Protein AF-A0AAD4BKH5-F1 (afdb_monomer)

Foldseek 3Di:
DLLLLLLQLVVVVQACLDPPPPVPDDDDDPDPPDPCQSVVLNVQQVVQVVPPDPDRSSNQLLVLQCVQDVVLVVLVVVLVVDPDRHSVVSNCSSQPVHRNHPTRNVSNRVVSVVVVVVVVVVVCVVCVVVVVVVVVPPPDPDDD

Radius of gyration: 20.45 Å; Cα contacts (8 Å, |Δi|>4): 102; chains: 1; bounding box: 54×25×69 Å

Organism: NCBI:txid1328754

Structure (mmCIF, N/CA/C/O backbone):
data_AF-A0AAD4BKH5-F1
#
_entry.id   AF-A0AAD4BKH5-F1
#
loop_
_atom_site.group_PDB
_atom_site.id
_atom_site.type_symbol
_atom_site.label_atom_id
_atom_site.label_alt_id
_atom_site.label_comp_id
_atom_site.label_asym_id
_atom_site.label_entity_id
_atom_site.label_seq_id
_atom_site.pdbx_PDB_ins_code
_atom_site.Cartn_x
_atom_site.Cartn_y
_atom_site.Cartn_z
_atom_site.occupancy
_atom_site.B_iso_or_equiv
_atom_site.auth_seq_id
_atom_site.auth_comp_id
_atom_site.auth_asym_id
_atom_site.auth_atom_id
_atom_site.pdbx_PDB_model_num
ATOM 1 N N . MET A 1 1 ? 6.371 0.838 11.587 1.00 84.50 1 MET A N 1
ATOM 2 C CA . MET A 1 1 ? 5.551 1.136 10.389 1.00 84.50 1 MET A CA 1
ATOM 3 C C . MET A 1 1 ? 5.791 0.179 9.238 1.00 84.50 1 MET A C 1
ATOM 5 O O . MET A 1 1 ? 4.824 -0.316 8.684 1.00 84.50 1 MET A O 1
ATOM 9 N N . GLU A 1 2 ? 7.033 -0.153 8.904 1.00 87.12 2 GLU A N 1
ATOM 10 C CA . GLU A 1 2 ? 7.335 -1.133 7.851 1.00 87.12 2 GLU A CA 1
ATOM 11 C C . GLU A 1 2 ? 6.661 -2.500 8.052 1.00 87.12 2 GLU A C 1
ATOM 13 O O . GLU A 1 2 ? 5.934 -2.963 7.180 1.00 87.12 2 GLU A O 1
ATOM 18 N N . ARG A 1 3 ? 6.822 -3.116 9.232 1.00 88.00 3 ARG A N 1
ATOM 19 C CA . ARG A 1 3 ? 6.194 -4.413 9.536 1.00 88.00 3 ARG A CA 1
ATOM 20 C C . ARG A 1 3 ? 4.674 -4.388 9.355 1.00 88.00 3 ARG A C 1
ATOM 22 O O . ARG A 1 3 ? 4.106 -5.358 8.876 1.00 88.00 3 ARG A O 1
ATOM 29 N N . HIS A 1 4 ? 4.026 -3.271 9.691 1.00 87.25 4 HIS A N 1
ATOM 30 C CA . HIS A 1 4 ? 2.595 -3.096 9.450 1.00 87.25 4 HIS A CA 1
ATOM 31 C C . HIS A 1 4 ? 2.275 -2.999 7.953 1.00 87.25 4 HIS A C 1
ATOM 33 O O . HIS A 1 4 ? 1.286 -3.579 7.525 1.00 87.25 4 HIS A O 1
ATOM 39 N N . ALA A 1 5 ? 3.113 -2.331 7.149 1.00 87.38 5 ALA A N 1
ATOM 40 C CA . ALA A 1 5 ? 2.912 -2.235 5.701 1.00 87.38 5 ALA A CA 1
ATOM 41 C C . ALA A 1 5 ? 2.967 -3.620 5.055 1.00 87.38 5 ALA A C 1
ATOM 43 O O . ALA A 1 5 ? 2.063 -3.984 4.310 1.00 87.38 5 ALA A O 1
ATOM 44 N N . LEU A 1 6 ? 3.975 -4.419 5.416 1.00 88.94 6 LEU A N 1
ATOM 45 C CA . LEU A 1 6 ? 4.089 -5.806 4.967 1.00 88.94 6 LEU A CA 1
ATOM 46 C C . LEU A 1 6 ? 2.862 -6.627 5.371 1.00 88.94 6 LEU A C 1
ATOM 48 O O . LEU A 1 6 ? 2.281 -7.304 4.531 1.00 88.94 6 LEU A O 1
ATOM 52 N N . ALA A 1 7 ? 2.427 -6.510 6.626 1.00 87.06 7 ALA A N 1
ATOM 53 C CA . ALA A 1 7 ? 1.299 -7.277 7.140 1.00 87.06 7 ALA A CA 1
ATOM 54 C C . ALA A 1 7 ? -0.043 -6.889 6.479 1.00 87.06 7 ALA A C 1
ATOM 56 O O . ALA A 1 7 ? -0.905 -7.738 6.283 1.00 87.06 7 ALA A O 1
ATOM 57 N N . ILE A 1 8 ? -0.216 -5.623 6.087 1.00 86.62 8 ILE A N 1
ATOM 58 C CA . ILE A 1 8 ? -1.396 -5.149 5.342 1.00 86.62 8 ILE A CA 1
ATOM 59 C C . ILE A 1 8 ? -1.359 -5.605 3.879 1.00 86.62 8 ILE A C 1
ATOM 61 O O . ILE A 1 8 ? -2.385 -6.010 3.340 1.00 86.62 8 ILE A O 1
ATOM 65 N N . LEU A 1 9 ? -0.188 -5.572 3.237 1.00 86.38 9 LEU A N 1
ATOM 66 C CA . LEU A 1 9 ? -0.011 -6.059 1.864 1.00 86.38 9 LEU A CA 1
ATOM 67 C C . LEU A 1 9 ? -0.130 -7.590 1.766 1.00 86.38 9 LEU A C 1
ATOM 69 O O . LEU A 1 9 ? -0.502 -8.117 0.718 1.00 86.38 9 LEU A O 1
ATOM 73 N N . GLU A 1 10 ? 0.151 -8.306 2.855 1.00 83.75 10 GLU A N 1
ATOM 74 C CA . GLU A 1 10 ? -0.080 -9.748 2.978 1.00 83.75 10 GLU A CA 1
ATOM 75 C C . GLU A 1 10 ? -1.580 -10.083 3.015 1.00 83.75 10 GLU A C 1
ATOM 77 O O . GLU A 1 10 ? -2.004 -11.053 2.393 1.00 83.75 10 GLU A O 1
ATOM 82 N N . GLN A 1 11 ? -2.406 -9.225 3.628 1.00 80.25 11 GLN A N 1
ATOM 83 C CA . GLN A 1 11 ? -3.877 -9.321 3.636 1.00 80.25 11 GLN A CA 1
ATOM 84 C C . GLN A 1 11 ? -4.507 -8.812 2.325 1.00 80.25 11 GLN A C 1
ATOM 86 O O . GLN A 1 11 ? -5.522 -8.111 2.326 1.00 80.25 11 GLN A O 1
ATOM 91 N N . ASN A 1 12 ? -3.890 -9.119 1.181 1.00 72.81 12 ASN A N 1
ATOM 92 C CA . ASN A 1 12 ? -4.305 -8.554 -0.102 1.00 72.81 12 ASN A CA 1
ATOM 93 C C . ASN A 1 12 ? -5.706 -8.991 -0.548 1.00 72.81 12 ASN A C 1
ATOM 95 O O . ASN A 1 12 ? -6.405 -8.180 -1.147 1.00 72.81 12 ASN A O 1
ATOM 99 N N . ASP A 1 13 ? -6.141 -10.199 -0.192 1.00 69.69 13 ASP A N 1
ATOM 100 C CA . ASP A 1 13 ? -7.452 -10.737 -0.571 1.00 69.69 13 ASP A CA 1
ATOM 101 C C . ASP A 1 13 ? -8.632 -9.987 0.082 1.00 69.69 13 ASP A C 1
ATOM 103 O O . ASP A 1 13 ? -9.758 -10.052 -0.409 1.00 69.69 13 ASP A O 1
ATOM 107 N N . LEU A 1 14 ? -8.392 -9.257 1.180 1.00 66.56 14 LEU A N 1
ATOM 108 C CA . LEU A 1 14 ? -9.428 -8.525 1.926 1.00 66.56 14 LEU A CA 1
ATOM 109 C C . LEU A 1 14 ? -9.674 -7.106 1.402 1.00 66.56 14 LEU A C 1
ATOM 111 O O . LEU A 1 14 ? -10.693 -6.483 1.713 1.00 66.56 14 LEU A O 1
ATOM 115 N N . CYS A 1 15 ? -8.744 -6.583 0.614 1.00 64.12 15 CYS A N 1
ATOM 116 C CA . CYS A 1 15 ? -8.856 -5.276 -0.005 1.00 64.12 15 CYS A CA 1
ATOM 117 C C . CYS A 1 15 ? -9.211 -5.463 -1.475 1.00 64.12 15 CYS A C 1
ATOM 119 O O . CYS A 1 15 ? -8.521 -6.169 -2.209 1.00 64.12 15 CYS A O 1
ATOM 121 N N . ASN A 1 16 ? -10.226 -4.741 -1.948 1.00 65.88 16 ASN A N 1
ATOM 122 C CA . ASN A 1 16 ? -10.442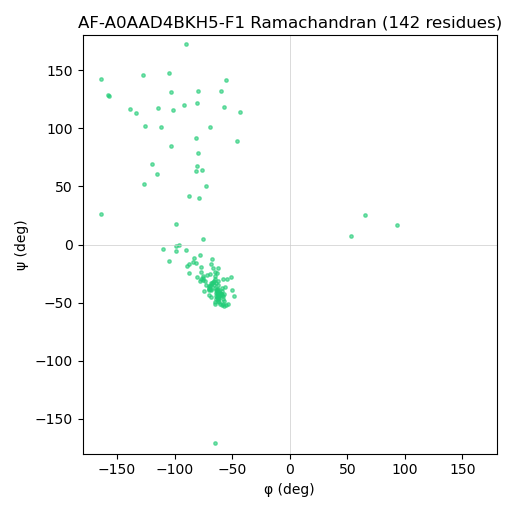 -4.594 -3.382 1.00 65.88 16 ASN A CA 1
ATOM 123 C C . ASN A 1 16 ? -9.424 -3.587 -3.932 1.00 65.88 16 ASN A C 1
ATOM 125 O O . ASN A 1 16 ? -9.787 -2.489 -4.348 1.00 65.88 16 ASN A O 1
ATOM 129 N N . TRP A 1 17 ? -8.135 -3.944 -3.860 1.00 65.88 17 TRP A N 1
ATOM 130 C CA . TRP A 1 17 ? -7.014 -3.096 -4.262 1.00 65.88 17 TRP A CA 1
ATOM 131 C C . TRP A 1 17 ? -7.217 -2.535 -5.661 1.00 65.88 17 TRP A C 1
ATOM 133 O O . TRP A 1 17 ? -6.728 -1.446 -5.935 1.00 65.88 17 TRP A O 1
ATOM 143 N N . LEU A 1 18 ? -7.958 -3.250 -6.513 1.00 55.53 18 LEU A N 1
ATOM 144 C CA . LEU A 1 18 ? -8.289 -2.831 -7.855 1.00 55.53 18 LEU A CA 1
ATOM 145 C C . LEU A 1 18 ? -9.563 -3.503 -8.407 1.00 55.53 18 LEU A C 1
ATOM 147 O O . LEU A 1 18 ? -9.598 -4.717 -8.593 1.00 55.53 18 LEU A O 1
ATOM 151 N N . ASP A 1 19 ? -10.500 -2.685 -8.895 1.00 48.62 19 ASP A N 1
ATOM 152 C CA . ASP A 1 19 ? -11.172 -2.965 -10.173 1.00 48.62 19 ASP A CA 1
ATOM 153 C C . ASP A 1 19 ? -10.203 -2.503 -11.292 1.00 48.62 19 ASP A C 1
ATOM 155 O O . ASP A 1 19 ? -10.294 -1.389 -11.810 1.00 48.62 19 ASP A O 1
ATOM 159 N N . THR A 1 20 ? -9.176 -3.314 -11.605 1.00 47.66 20 THR A N 1
ATOM 160 C CA . THR A 1 20 ? -8.099 -3.009 -12.584 1.00 47.66 20 THR A CA 1
ATOM 161 C C . THR A 1 20 ? -8.574 -3.069 -14.028 1.00 47.66 20 THR A C 1
ATOM 163 O O . THR A 1 20 ? -7.950 -3.686 -14.885 1.00 47.66 20 THR A O 1
ATOM 166 N N . LYS A 1 21 ? -9.670 -2.407 -14.374 1.00 45.28 21 LYS A N 1
ATOM 167 C CA . LYS A 1 21 ? -10.076 -2.351 -15.785 1.00 45.28 21 LYS A CA 1
ATOM 168 C C . LYS A 1 21 ? -9.104 -1.538 -16.653 1.00 45.28 21 LYS A C 1
ATOM 170 O O . LYS A 1 21 ? -9.175 -1.631 -17.870 1.00 45.28 21 LYS A O 1
ATOM 175 N N . GLN A 1 22 ? -8.181 -0.770 -16.056 1.00 43.91 22 GLN A N 1
ATOM 176 C CA . GLN A 1 22 ? -7.327 0.180 -16.784 1.00 43.91 22 GLN A CA 1
ATOM 177 C C . GLN A 1 22 ? -5.862 -0.234 -17.003 1.00 43.91 22 GLN A C 1
ATOM 179 O O . GLN A 1 22 ? -5.233 0.333 -17.890 1.00 43.91 22 GLN A O 1
ATOM 184 N N . ILE A 1 23 ? -5.322 -1.260 -16.328 1.00 47.78 23 ILE A N 1
ATOM 185 C CA . ILE A 1 23 ? -4.007 -1.842 -16.703 1.00 47.78 23 ILE A CA 1
ATOM 186 C C . ILE A 1 23 ? -4.218 -2.932 -17.778 1.00 47.78 23 ILE A C 1
ATOM 188 O O . ILE A 1 23 ? -3.649 -4.017 -17.745 1.00 47.78 23 ILE A O 1
ATOM 192 N N . GLN A 1 24 ? -5.103 -2.657 -18.737 1.00 45.44 24 GLN A N 1
ATOM 193 C CA . GLN A 1 24 ? -5.329 -3.465 -19.934 1.00 45.44 24 GLN A CA 1
ATOM 194 C C . GLN A 1 24 ? -5.031 -2.612 -21.1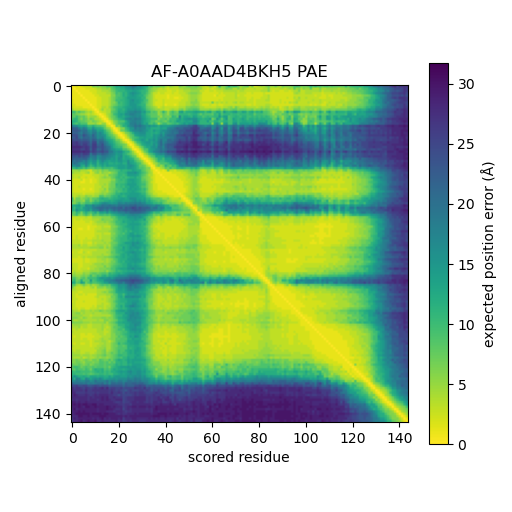65 1.00 45.44 24 GLN A C 1
ATOM 196 O O . GLN A 1 24 ? -5.912 -2.250 -21.938 1.00 45.44 24 GLN A O 1
ATOM 201 N N . ALA A 1 25 ? -3.757 -2.295 -21.366 1.00 41.47 25 ALA A N 1
ATOM 202 C CA . ALA A 1 25 ? -3.268 -1.867 -22.665 1.00 41.47 25 ALA A CA 1
ATOM 203 C C . ALA A 1 25 ? -2.348 -2.973 -23.198 1.00 41.47 25 ALA A C 1
ATOM 205 O O . ALA A 1 25 ? -1.201 -3.083 -22.784 1.00 41.47 25 ALA A O 1
ATOM 206 N N . SER A 1 26 ? -2.877 -3.788 -24.120 1.00 48.41 26 SER A N 1
ATOM 207 C CA . SER A 1 26 ? -2.153 -4.689 -25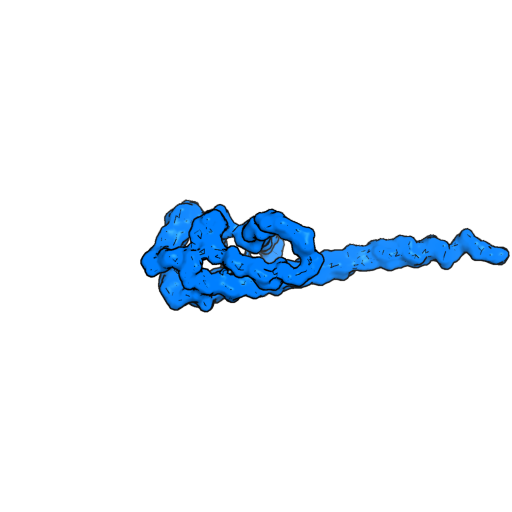.047 1.00 48.41 26 SER A CA 1
ATOM 208 C C . SER A 1 26 ? -1.889 -6.170 -24.701 1.00 48.41 26 S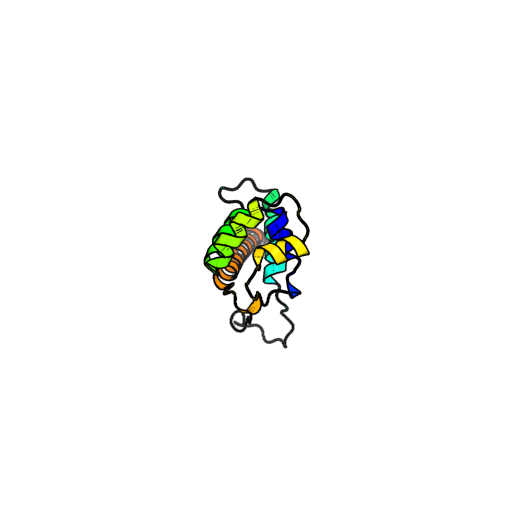ER A C 1
ATOM 210 O O . SER A 1 26 ? -1.140 -6.821 -25.423 1.00 48.41 26 SER A O 1
ATOM 212 N N . GLY A 1 27 ? -2.574 -6.778 -23.728 1.00 41.62 27 GLY A N 1
ATOM 213 C CA . GLY A 1 27 ? -2.501 -8.233 -23.505 1.00 41.62 27 GLY A CA 1
ATOM 214 C C . GLY A 1 27 ? -3.873 -8.896 -23.493 1.00 41.62 27 GLY A C 1
ATOM 215 O O . GLY A 1 27 ? -4.588 -8.817 -22.500 1.00 41.62 27 GLY A O 1
ATOM 216 N N . LYS A 1 28 ? -4.262 -9.560 -24.583 1.00 44.66 28 LYS A N 1
ATOM 217 C CA . LYS A 1 28 ? -5.483 -10.372 -24.634 1.00 44.66 28 LYS A CA 1
ATOM 218 C C . LYS A 1 28 ? -5.278 -11.609 -23.749 1.00 44.66 28 LYS A C 1
ATOM 220 O O . LYS A 1 28 ? -4.617 -12.542 -24.190 1.00 44.66 28 LYS A O 1
ATOM 225 N N . GLN A 1 29 ? -5.818 -11.634 -22.530 1.00 42.41 29 GLN A N 1
ATOM 226 C CA . GLN A 1 29 ? -5.999 -12.887 -21.792 1.00 42.41 29 GLN A CA 1
ATOM 227 C C . GLN A 1 29 ? -7.076 -12.789 -20.705 1.00 42.41 29 GLN A C 1
ATOM 229 O O . GLN A 1 29 ? -7.068 -11.895 -19.861 1.00 42.41 29 GLN A O 1
ATOM 234 N N . ASP A 1 30 ? -7.991 -13.753 -20.764 1.00 41.38 30 ASP A N 1
ATOM 235 C CA . ASP A 1 30 ? -9.071 -14.039 -19.826 1.00 41.38 30 ASP A CA 1
ATOM 236 C C . ASP A 1 30 ? -8.635 -13.944 -18.359 1.00 41.38 30 ASP A C 1
ATOM 238 O O . ASP A 1 30 ? -7.850 -14.770 -17.898 1.00 41.38 30 ASP A O 1
ATOM 242 N N . GLY A 1 31 ? -9.177 -12.971 -17.619 1.00 45.34 31 GLY A N 1
ATOM 243 C CA . GLY A 1 31 ? -9.454 -13.045 -16.174 1.00 45.34 31 GLY A CA 1
ATOM 244 C C . GLY A 1 31 ? -8.336 -13.437 -15.190 1.00 45.34 31 GLY A C 1
ATOM 245 O O . GLY A 1 31 ? -8.643 -13.642 -14.021 1.00 45.34 31 GLY A O 1
ATOM 246 N N . LYS A 1 32 ? -7.071 -13.571 -15.611 1.00 42.72 32 LYS A N 1
ATOM 247 C CA . LYS A 1 32 ? -6.007 -14.230 -14.824 1.00 42.72 32 LYS A CA 1
ATOM 248 C C . LYS A 1 32 ? -4.919 -13.319 -14.271 1.00 42.72 32 LYS A C 1
ATOM 250 O O . LYS A 1 32 ? -4.080 -13.794 -13.510 1.00 42.72 32 LYS A O 1
ATOM 255 N N . PHE A 1 33 ? -4.932 -12.026 -14.583 1.00 48.31 33 PHE A N 1
ATOM 256 C CA . PHE A 1 33 ? -4.049 -11.067 -13.916 1.00 48.31 33 PHE A CA 1
ATOM 257 C C . PHE A 1 33 ? -4.663 -10.680 -12.566 1.00 48.31 33 PHE A C 1
ATOM 259 O O . PHE A 1 33 ? -5.155 -9.573 -12.365 1.00 48.31 33 PHE A O 1
ATOM 266 N N . GLN A 1 34 ? -4.699 -11.666 -11.666 1.00 49.88 34 GLN A N 1
ATOM 267 C CA . GLN A 1 34 ? -5.033 -11.503 -10.257 1.00 49.88 34 GLN A CA 1
ATOM 268 C C . GLN A 1 34 ? -4.095 -10.450 -9.664 1.00 49.88 34 GLN A C 1
ATOM 270 O O . GLN A 1 34 ? -2.934 -10.395 -10.058 1.00 49.88 34 GLN A O 1
ATOM 275 N N . VAL A 1 35 ? -4.612 -9.596 -8.782 1.00 57.19 35 VAL A N 1
ATOM 276 C CA . VAL A 1 35 ? -3.991 -8.363 -8.278 1.00 57.19 35 VAL A CA 1
ATOM 277 C C . VAL A 1 35 ? -2.516 -8.565 -7.876 1.00 57.19 35 VAL A C 1
ATOM 279 O O . VAL A 1 35 ? -2.194 -8.878 -6.734 1.00 57.19 35 VAL A O 1
ATOM 282 N N . VAL A 1 36 ? -1.590 -8.381 -8.824 1.00 67.12 36 VAL A N 1
ATOM 283 C CA . VAL A 1 36 ? -0.149 -8.594 -8.594 1.00 67.12 36 VAL A CA 1
ATOM 284 C C . VAL A 1 36 ? 0.445 -7.415 -7.812 1.00 67.12 36 VAL A C 1
ATOM 286 O O . VAL A 1 36 ? 1.485 -7.545 -7.174 1.00 67.12 36 VAL A O 1
ATOM 289 N N . THR A 1 37 ? -0.233 -6.263 -7.815 1.00 74.50 37 THR A N 1
ATOM 290 C CA . THR A 1 37 ? 0.286 -4.995 -7.292 1.00 74.50 37 THR A CA 1
ATOM 291 C C . THR A 1 37 ? 0.626 -5.026 -5.794 1.00 74.50 37 THR A C 1
ATOM 293 O O . THR A 1 37 ? 1.758 -4.674 -5.470 1.00 74.50 37 THR A O 1
ATOM 296 N N . PRO A 1 38 ? -0.243 -5.494 -4.870 1.00 80.12 38 PRO A N 1
ATOM 297 C CA . PRO A 1 38 ? 0.100 -5.582 -3.448 1.00 80.12 38 PRO A CA 1
ATOM 298 C C . PRO A 1 38 ? 1.279 -6.517 -3.189 1.00 80.12 38 PRO A C 1
ATOM 300 O O . PRO A 1 38 ? 2.165 -6.201 -2.400 1.00 80.12 38 PRO A O 1
ATOM 303 N N . LYS A 1 39 ? 1.330 -7.646 -3.904 1.00 82.00 39 LYS A N 1
ATOM 304 C CA . LYS A 1 39 ? 2.409 -8.627 -3.780 1.00 82.00 39 LYS A CA 1
ATOM 305 C C . LYS A 1 39 ? 3.739 -8.088 -4.306 1.00 82.00 39 LYS A C 1
ATOM 307 O O . LYS A 1 39 ? 4.781 -8.322 -3.705 1.00 82.00 39 LYS A O 1
ATOM 312 N N . LEU A 1 40 ? 3.721 -7.340 -5.404 1.00 80.56 40 LEU A N 1
ATOM 313 C CA . LEU A 1 40 ? 4.924 -6.693 -5.918 1.00 80.56 40 LEU A CA 1
ATOM 314 C C . LEU A 1 40 ? 5.387 -5.548 -5.010 1.00 80.56 40 LEU A C 1
ATOM 316 O O . LEU A 1 40 ? 6.584 -5.420 -4.783 1.00 80.56 40 LEU A O 1
ATOM 320 N N . LEU A 1 41 ? 4.467 -4.754 -4.452 1.00 85.44 41 LEU A N 1
ATOM 321 C CA . LEU A 1 41 ? 4.797 -3.738 -3.446 1.00 85.44 41 LEU A CA 1
ATOM 322 C C . LEU A 1 41 ? 5.391 -4.362 -2.180 1.00 85.44 41 LEU A C 1
ATOM 324 O O . LEU A 1 41 ? 6.332 -3.808 -1.619 1.00 85.44 41 LEU A O 1
ATOM 328 N N . TYR A 1 42 ? 4.885 -5.524 -1.760 1.00 88.12 42 TYR A N 1
ATOM 329 C CA . TYR A 1 42 ? 5.461 -6.292 -0.658 1.00 88.12 42 TYR A CA 1
ATOM 330 C C . TYR A 1 42 ? 6.931 -6.614 -0.945 1.00 88.12 42 TYR A C 1
ATOM 332 O O . TYR A 1 42 ? 7.799 -6.271 -0.145 1.00 88.12 42 TYR A O 1
ATOM 340 N N . PHE A 1 43 ? 7.227 -7.206 -2.108 1.00 84.81 43 PHE A N 1
ATOM 341 C CA . PHE A 1 43 ? 8.606 -7.526 -2.481 1.00 84.81 43 PHE A CA 1
ATOM 342 C C . PHE A 1 43 ? 9.472 -6.279 -2.622 1.00 84.81 43 PHE A C 1
ATOM 344 O O . PHE A 1 43 ? 10.604 -6.278 -2.160 1.00 84.81 43 PHE A O 1
ATOM 351 N N . LEU A 1 44 ? 8.937 -5.199 -3.192 1.00 85.81 44 LEU A N 1
ATOM 352 C CA . LEU A 1 44 ? 9.658 -3.938 -3.310 1.00 85.81 44 LEU A CA 1
ATOM 353 C C . LEU A 1 44 ? 10.059 -3.387 -1.937 1.00 85.81 44 LEU A C 1
ATOM 355 O O . LEU A 1 44 ? 11.189 -2.943 -1.771 1.00 85.81 44 LEU A O 1
ATOM 359 N N . ILE A 1 45 ? 9.159 -3.439 -0.949 1.00 87.31 45 ILE A N 1
ATOM 360 C CA . ILE A 1 45 ? 9.470 -3.034 0.424 1.00 87.31 45 ILE A CA 1
ATOM 361 C C . ILE A 1 45 ? 10.566 -3.926 1.011 1.00 87.31 45 ILE A C 1
ATOM 363 O O . ILE A 1 45 ? 11.539 -3.389 1.537 1.00 87.31 45 ILE A O 1
ATOM 367 N N . VAL A 1 46 ? 10.438 -5.252 0.893 1.00 86.50 46 VAL A N 1
ATOM 368 C CA . VAL A 1 46 ? 11.436 -6.204 1.409 1.00 86.50 46 VAL A CA 1
ATOM 369 C C . VAL A 1 46 ? 12.811 -5.950 0.791 1.00 86.50 46 VAL A C 1
ATOM 371 O O . VAL A 1 46 ? 13.781 -5.771 1.518 1.00 86.50 46 VAL A O 1
ATOM 374 N N . GLU A 1 47 ? 12.900 -5.858 -0.534 1.00 83.75 47 GLU A N 1
ATOM 375 C CA . GLU A 1 47 ? 14.171 -5.637 -1.235 1.00 83.75 47 GLU A CA 1
ATOM 376 C C . GLU A 1 47 ? 14.746 -4.243 -0.951 1.00 83.75 47 GLU A C 1
ATOM 378 O O . GLU A 1 47 ? 15.960 -4.082 -0.832 1.00 83.75 47 GLU A O 1
ATOM 383 N N . SER A 1 48 ? 13.892 -3.229 -0.761 1.00 82.69 48 SER A N 1
ATOM 384 C CA . SER A 1 48 ? 14.341 -1.869 -0.436 1.00 82.69 48 SER A CA 1
ATOM 385 C C . SER A 1 48 ? 15.104 -1.770 0.889 1.00 82.69 48 SER A C 1
ATOM 387 O O . SER A 1 48 ? 15.879 -0.833 1.060 1.00 82.69 48 SER A O 1
ATOM 389 N N . GLN A 1 49 ? 14.956 -2.747 1.796 1.00 77.62 49 GLN A N 1
ATOM 390 C CA . GLN A 1 49 ? 15.691 -2.803 3.067 1.00 77.62 49 GLN A CA 1
ATOM 391 C C . GLN A 1 49 ? 17.213 -2.824 2.870 1.00 77.62 49 GLN A C 1
ATOM 393 O O . GLN A 1 49 ? 17.953 -2.331 3.720 1.00 77.62 49 GLN A O 1
ATOM 398 N N . GLY A 1 50 ? 17.687 -3.384 1.752 1.00 70.06 50 GLY A N 1
ATOM 399 C CA . GLY A 1 50 ? 19.110 -3.440 1.417 1.00 70.06 50 GLY A CA 1
ATOM 400 C C . GLY A 1 50 ? 19.680 -2.130 0.866 1.00 70.06 50 GLY A C 1
ATOM 401 O O . GLY A 1 50 ? 20.896 -2.021 0.712 1.00 70.06 50 GLY A O 1
ATOM 402 N N . PHE A 1 51 ? 18.834 -1.137 0.568 1.00 69.62 51 PHE A N 1
ATOM 403 C CA . PHE A 1 51 ? 19.232 0.090 -0.119 1.00 69.62 51 PHE A CA 1
ATOM 404 C C . PHE A 1 51 ? 19.077 1.320 0.781 1.00 69.62 51 PHE A C 1
ATOM 406 O O . PHE A 1 51 ? 17.980 1.721 1.159 1.00 69.62 51 PHE A O 1
ATOM 413 N N . SER A 1 52 ? 20.191 1.989 1.073 1.00 59.75 52 SER A N 1
ATOM 414 C CA . SER A 1 52 ? 20.240 3.253 1.817 1.00 59.75 52 SER A CA 1
ATOM 415 C C . SER A 1 52 ? 19.936 4.466 0.918 1.00 59.75 52 SER A C 1
ATOM 417 O O . SER A 1 52 ? 20.813 5.295 0.678 1.00 59.75 52 SER A O 1
ATOM 419 N N . GLY A 1 53 ? 18.723 4.531 0.357 1.00 60.91 53 GLY A N 1
ATOM 420 C CA . GLY A 1 53 ? 18.250 5.644 -0.483 1.00 60.91 53 GLY A CA 1
ATOM 421 C C . GLY A 1 53 ? 17.554 6.772 0.298 1.00 60.91 53 GLY A C 1
ATOM 422 O O . GLY A 1 53 ? 17.287 6.641 1.489 1.00 60.91 53 GLY A O 1
ATOM 423 N N . GLU A 1 54 ? 17.242 7.884 -0.384 1.00 64.94 54 GLU A N 1
ATOM 424 C CA . GLU A 1 54 ? 16.739 9.129 0.236 1.00 64.94 54 GLU A CA 1
ATOM 425 C C . GLU A 1 54 ? 15.289 9.060 0.758 1.00 64.94 54 GLU A C 1
ATOM 427 O O . GLU A 1 54 ? 14.949 9.780 1.696 1.00 64.94 54 GLU A O 1
ATOM 432 N N . VAL A 1 55 ? 14.434 8.192 0.199 1.00 65.06 55 VAL A N 1
ATOM 433 C CA . VAL A 1 55 ? 13.081 7.929 0.727 1.00 65.06 55 VAL A CA 1
ATOM 434 C C . VAL A 1 55 ? 12.843 6.418 0.784 1.00 65.06 55 VAL A C 1
ATOM 436 O O . VAL A 1 55 ? 12.743 5.784 -0.270 1.00 65.06 55 VAL A O 1
ATOM 439 N N . PRO A 1 56 ? 12.721 5.823 1.983 1.00 83.06 56 PRO A N 1
ATOM 440 C CA . PRO A 1 56 ? 12.390 4.412 2.123 1.00 83.06 56 PRO A CA 1
ATOM 441 C C . PRO A 1 56 ? 11.035 4.116 1.469 1.00 83.06 56 PRO A C 1
ATOM 443 O O . PRO A 1 56 ? 10.048 4.809 1.725 1.00 83.06 56 PRO A O 1
ATOM 446 N N . VAL A 1 57 ? 10.959 3.059 0.654 1.00 85.75 57 VAL A N 1
ATOM 447 C CA . VAL A 1 57 ? 9.706 2.605 0.013 1.00 85.75 57 VAL A CA 1
ATOM 448 C C . VAL A 1 57 ? 8.546 2.467 1.019 1.00 85.75 57 VAL A C 1
ATOM 450 O O . VAL A 1 57 ? 7.437 2.896 0.687 1.00 85.75 57 VAL A O 1
ATOM 453 N N . PRO A 1 58 ? 8.751 1.970 2.262 1.00 88.25 58 PRO A N 1
ATOM 454 C CA . PRO A 1 58 ? 7.705 1.965 3.287 1.00 88.25 58 PRO A CA 1
ATOM 455 C C . PRO A 1 58 ? 7.125 3.345 3.597 1.00 88.25 58 PRO A C 1
ATOM 457 O O . PRO A 1 58 ? 5.912 3.484 3.746 1.00 88.25 58 PRO A O 1
ATOM 460 N N . ASP A 1 59 ? 7.968 4.369 3.700 1.00 89.31 59 ASP A N 1
ATOM 461 C CA . ASP A 1 59 ? 7.526 5.719 4.050 1.00 89.31 59 ASP A CA 1
ATOM 462 C C . ASP A 1 59 ? 6.733 6.340 2.903 1.00 89.31 59 ASP A C 1
ATOM 464 O O . ASP A 1 59 ? 5.703 6.982 3.133 1.00 89.31 59 ASP A O 1
ATOM 468 N N . HIS A 1 60 ? 7.158 6.085 1.661 1.00 90.69 60 HIS A N 1
ATOM 469 C CA . HIS A 1 60 ? 6.402 6.498 0.487 1.00 90.69 60 HIS A CA 1
ATOM 470 C C . HIS A 1 60 ? 5.035 5.800 0.434 1.00 90.69 60 HIS A C 1
ATOM 472 O O . HIS A 1 60 ? 4.018 6.476 0.277 1.00 90.69 60 HIS A O 1
ATOM 478 N N . PHE A 1 61 ? 4.986 4.487 0.682 1.00 92.00 61 PHE A N 1
ATOM 479 C CA . PHE A 1 61 ? 3.736 3.729 0.772 1.00 92.00 61 PHE A CA 1
ATOM 480 C C . PHE A 1 61 ? 2.763 4.351 1.783 1.00 92.00 61 PHE A C 1
ATOM 482 O O . PHE A 1 61 ? 1.618 4.652 1.442 1.00 92.00 61 PHE A O 1
ATOM 489 N N . TRP A 1 62 ? 3.217 4.626 3.010 1.00 92.69 62 TRP A N 1
ATOM 490 C CA . TRP A 1 62 ? 2.365 5.236 4.035 1.00 92.69 62 TRP A CA 1
ATOM 491 C C . TRP A 1 62 ? 1.936 6.657 3.689 1.00 92.69 62 TRP A C 1
ATOM 493 O O . TRP A 1 62 ? 0.816 7.053 4.016 1.00 92.69 62 TRP A O 1
ATOM 503 N N . LYS A 1 63 ? 2.803 7.431 3.031 1.00 93.44 63 LYS A N 1
ATOM 504 C CA . LYS A 1 63 ? 2.467 8.772 2.551 1.00 93.44 63 LYS A CA 1
ATOM 505 C C . LYS A 1 63 ? 1.321 8.724 1.541 1.00 93.44 63 LYS A C 1
ATOM 507 O O . LYS A 1 63 ? 0.400 9.524 1.668 1.00 93.44 63 LYS A O 1
ATOM 512 N N . GLN A 1 64 ? 1.348 7.783 0.598 1.00 93.62 64 GLN A N 1
ATOM 513 C CA . GLN A 1 64 ? 0.280 7.620 -0.394 1.00 93.62 64 GLN A CA 1
ATOM 514 C C . GLN A 1 64 ? -0.990 7.020 0.211 1.00 93.62 64 GLN A C 1
ATOM 516 O O . GLN A 1 64 ? -2.096 7.416 -0.137 1.00 93.62 64 GLN A O 1
ATOM 521 N N . LEU A 1 65 ? -0.872 6.122 1.187 1.00 91.81 65 LEU A N 1
ATOM 522 C CA . LEU A 1 65 ? -2.050 5.554 1.839 1.00 91.81 65 LEU A CA 1
ATOM 523 C C . LEU A 1 65 ? -2.866 6.613 2.606 1.00 91.81 65 LEU A C 1
ATOM 525 O O . LEU A 1 65 ? -4.092 6.556 2.621 1.00 91.81 65 LEU A O 1
ATOM 529 N N . ARG A 1 66 ? -2.206 7.632 3.177 1.00 94.31 66 ARG A N 1
ATOM 530 C CA . ARG A 1 66 ? -2.876 8.778 3.833 1.00 94.31 66 ARG A CA 1
ATOM 531 C C . ARG A 1 66 ? -3.719 9.622 2.884 1.00 94.31 66 ARG A C 1
ATOM 533 O O . ARG A 1 66 ? -4.597 10.331 3.355 1.00 94.31 66 ARG A O 1
ATOM 540 N N . THR A 1 67 ? -3.420 9.612 1.586 1.00 93.69 67 THR A N 1
ATOM 541 C CA . THR A 1 67 ? -4.169 10.391 0.589 1.00 93.69 67 THR A CA 1
ATOM 542 C C . THR A 1 67 ? -5.341 9.604 0.004 1.00 93.69 67 THR A C 1
ATOM 544 O O . THR A 1 67 ? -6.122 10.161 -0.763 1.00 93.69 67 THR A O 1
ATOM 547 N N . CYS A 1 68 ? -5.48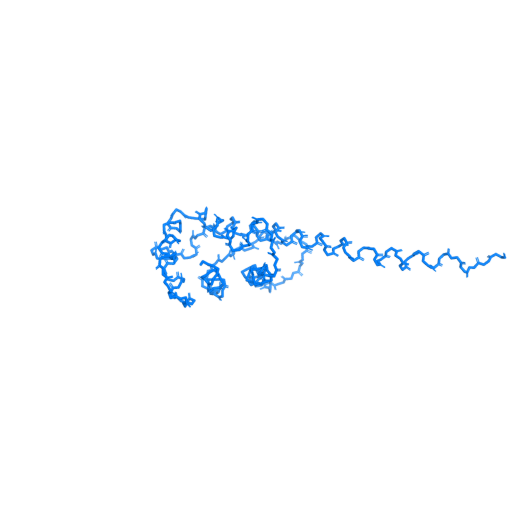7 8.325 0.373 1.00 90.12 68 CYS A N 1
ATOM 548 C CA . CYS A 1 68 ? -6.569 7.466 -0.102 1.00 90.12 68 CYS A CA 1
ATOM 549 C C . CYS A 1 68 ? -7.905 7.734 0.617 1.00 90.12 68 CYS A C 1
ATOM 551 O O . CYS A 1 68 ? -8.955 7.544 0.007 1.00 90.12 68 CYS A O 1
ATOM 553 N N . ASP A 1 69 ? -7.871 8.151 1.893 1.00 92.44 69 ASP A N 1
ATOM 554 C CA . ASP A 1 69 ? -9.046 8.490 2.713 1.00 92.44 69 ASP A CA 1
ATOM 555 C C . ASP A 1 69 ? -8.623 9.300 3.963 1.00 92.44 69 ASP A C 1
ATOM 557 O O . ASP A 1 69 ? -7.588 9.010 4.570 1.00 92.44 69 ASP A O 1
ATOM 561 N N . GLU A 1 70 ? -9.420 10.286 4.391 1.00 92.44 70 GLU A N 1
ATOM 562 C CA . GLU A 1 70 ? -9.126 11.084 5.599 1.00 92.44 70 GLU A CA 1
ATOM 563 C C . GLU A 1 70 ? -9.106 10.232 6.875 1.00 92.44 70 GLU A C 1
ATOM 565 O O . GLU A 1 70 ? -8.283 10.448 7.763 1.00 92.44 70 GLU A O 1
ATOM 570 N N . LYS A 1 71 ? -9.948 9.203 6.965 1.00 93.38 71 LYS A N 1
ATOM 571 C CA . LYS A 1 71 ? -9.986 8.319 8.130 1.00 93.38 71 LYS A CA 1
ATOM 572 C C . LYS A 1 71 ? -8.812 7.345 8.157 1.00 93.38 71 LYS A C 1
ATOM 574 O O . LYS A 1 71 ? -8.344 6.978 9.232 1.00 93.38 71 LYS A O 1
ATOM 579 N N . LEU A 1 72 ? -8.250 6.991 6.996 1.00 92.88 72 LEU A N 1
ATOM 580 C CA . LEU A 1 72 ? -6.988 6.245 6.952 1.00 92.88 72 LEU A CA 1
ATOM 581 C C . LEU A 1 72 ? -5.844 7.055 7.554 1.00 92.88 72 LEU A C 1
ATOM 583 O O . LEU A 1 72 ? -5.008 6.497 8.256 1.00 92.88 72 LEU A O 1
ATOM 587 N N . LYS A 1 73 ? -5.802 8.369 7.326 1.00 93.25 73 LYS A N 1
ATOM 588 C CA . LYS A 1 73 ? -4.781 9.238 7.922 1.00 93.25 73 LYS A CA 1
ATOM 589 C C . LYS A 1 73 ? -4.826 9.204 9.451 1.00 93.25 73 LYS A C 1
ATOM 591 O O . LYS A 1 73 ? -3.767 9.105 10.067 1.00 93.25 73 LYS A O 1
ATOM 596 N N . GLU A 1 74 ? -6.018 9.235 10.044 1.00 93.50 74 GLU A N 1
ATOM 597 C CA . GLU A 1 74 ? -6.210 9.088 11.494 1.00 93.50 74 GLU A CA 1
ATOM 598 C C . GLU A 1 74 ? -5.780 7.695 11.974 1.00 93.50 74 GLU A C 1
ATOM 600 O O . GLU A 1 74 ? -4.927 7.572 12.856 1.00 93.50 74 GLU A O 1
ATOM 605 N N . ASN A 1 75 ? -6.286 6.643 11.326 1.00 94.25 75 ASN A N 1
ATOM 606 C CA . ASN A 1 75 ? -6.008 5.255 11.694 1.00 94.25 75 ASN A CA 1
ATOM 607 C C . ASN A 1 75 ? -4.518 4.893 11.568 1.00 94.25 75 ASN A C 1
ATOM 609 O O . ASN A 1 75 ? -4.003 4.096 12.349 1.00 94.25 75 ASN A O 1
ATOM 613 N N . ILE A 1 76 ? -3.789 5.501 10.626 1.00 93.56 76 ILE A N 1
ATOM 614 C CA . ILE A 1 76 ? -2.334 5.337 10.487 1.00 93.56 76 ILE A CA 1
ATOM 615 C C . ILE A 1 76 ? -1.592 5.899 11.706 1.00 93.56 76 ILE A C 1
ATOM 617 O O . ILE A 1 76 ? -0.586 5.320 12.118 1.00 93.56 76 ILE A O 1
ATOM 621 N N . GLU A 1 77 ? -2.046 7.011 12.290 1.00 91.44 77 GLU A N 1
ATOM 622 C CA . GLU A 1 77 ? -1.439 7.536 13.519 1.00 91.44 77 GLU A CA 1
ATOM 623 C C . GLU A 1 77 ? -1.741 6.630 14.720 1.00 91.44 77 GLU A C 1
ATOM 625 O O . GLU A 1 77 ? -0.844 6.383 15.525 1.00 91.44 77 GLU A O 1
ATOM 630 N N . SER A 1 78 ? -2.942 6.047 14.799 1.00 89.69 78 SER A N 1
ATOM 631 C CA . SER A 1 78 ? -3.256 5.014 15.799 1.00 89.69 78 SER A CA 1
ATOM 632 C C . SER A 1 78 ? -2.380 3.771 15.628 1.00 89.69 78 SER A C 1
ATOM 634 O O . SER A 1 78 ? -1.826 3.257 16.596 1.00 89.69 78 SER A O 1
ATOM 636 N N . LEU A 1 79 ? -2.169 3.330 14.387 1.00 89.38 79 LEU A N 1
ATOM 637 C CA . LEU A 1 79 ? -1.342 2.169 14.069 1.00 89.38 79 LEU A CA 1
ATOM 638 C C . LEU A 1 79 ? 0.136 2.374 14.437 1.00 89.38 79 LEU A C 1
ATOM 640 O O . LEU A 1 79 ? 0.814 1.417 14.792 1.00 89.38 79 LEU A O 1
ATOM 644 N N . LYS A 1 80 ? 0.652 3.611 14.413 1.00 87.94 80 LYS A N 1
ATOM 645 C CA . LYS A 1 80 ? 2.018 3.914 14.886 1.00 87.94 80 LYS A CA 1
ATOM 646 C C . LYS A 1 80 ? 2.210 3.682 16.382 1.00 87.94 80 LYS A C 1
ATOM 648 O O . LYS A 1 80 ? 3.343 3.469 16.807 1.00 87.94 80 LYS A O 1
ATOM 653 N N . GLN A 1 81 ? 1.142 3.786 17.168 1.00 86.06 81 GLN A N 1
ATOM 654 C CA . GLN A 1 81 ? 1.179 3.597 18.620 1.00 86.06 81 GLN A CA 1
ATOM 655 C C . GLN A 1 81 ? 1.088 2.113 19.008 1.00 86.06 81 GLN A C 1
ATOM 657 O O . GLN A 1 81 ? 1.339 1.753 20.158 1.00 86.06 81 GLN A O 1
ATOM 662 N N . GLU A 1 82 ? 0.755 1.243 18.053 1.00 81.94 82 GLU A N 1
ATOM 663 C CA . GLU A 1 82 ? 0.663 -0.196 18.260 1.00 81.94 82 GLU A CA 1
ATOM 664 C C . GLU A 1 82 ? 2.046 -0.855 18.208 1.00 81.94 82 GLU A C 1
ATOM 666 O O . GLU A 1 82 ? 2.757 -0.813 17.207 1.00 81.94 82 GLU A O 1
ATOM 671 N N . ASN A 1 83 ? 2.420 -1.531 19.296 1.00 76.00 83 ASN A N 1
ATOM 672 C CA . ASN A 1 83 ? 3.666 -2.303 19.363 1.00 76.00 83 ASN A CA 1
ATOM 673 C C . ASN A 1 83 ? 3.520 -3.721 18.781 1.00 76.00 83 ASN A C 1
ATOM 675 O O . ASN A 1 83 ? 4.519 -4.402 18.541 1.00 76.00 83 ASN A O 1
ATOM 679 N N . PHE A 1 84 ? 2.285 -4.197 18.582 1.00 71.06 84 PHE A N 1
ATOM 680 C CA . PHE A 1 84 ? 2.007 -5.571 18.170 1.00 71.06 84 PHE A CA 1
ATOM 681 C C . PHE A 1 84 ? 1.682 -5.655 16.678 1.00 71.06 84 PHE A C 1
ATOM 683 O O . PHE A 1 84 ? 0.658 -5.148 16.220 1.00 71.06 84 PHE A O 1
ATOM 690 N N . VAL A 1 85 ? 2.531 -6.351 15.921 1.00 69.31 85 VAL A N 1
ATOM 691 C CA . VAL A 1 85 ? 2.385 -6.504 14.470 1.00 69.31 85 VAL A CA 1
ATOM 692 C C . VAL A 1 85 ? 1.839 -7.895 14.154 1.00 69.31 85 VAL A C 1
ATOM 694 O O . VAL A 1 85 ? 2.595 -8.818 13.869 1.00 69.31 85 VAL A O 1
ATOM 697 N N . SER A 1 86 ? 0.518 -8.058 14.204 1.00 85.31 86 SER A N 1
ATOM 698 C CA . SER A 1 86 ? -0.132 -9.150 13.463 1.00 85.31 86 SER A CA 1
ATOM 699 C C . SER A 1 86 ? -0.818 -8.578 12.232 1.00 85.31 86 SER A C 1
ATOM 701 O O . SER A 1 86 ? -1.286 -7.437 12.267 1.00 85.31 86 SER A O 1
ATOM 703 N N . ALA A 1 87 ? -0.872 -9.354 11.151 1.00 81.94 87 ALA A N 1
ATOM 704 C CA . ALA A 1 87 ? -1.507 -8.938 9.904 1.00 81.94 87 ALA A CA 1
ATOM 705 C C . ALA A 1 87 ? -2.972 -8.551 10.116 1.00 81.94 87 ALA A C 1
ATOM 707 O O . ALA A 1 87 ? -3.354 -7.430 9.789 1.00 81.94 87 ALA A O 1
ATOM 708 N N . GLN A 1 88 ? -3.733 -9.405 10.804 1.00 85.19 88 GLN A N 1
ATOM 709 C CA . GLN A 1 88 ? -5.131 -9.132 11.123 1.00 85.19 88 GLN A CA 1
ATOM 710 C C . GLN A 1 88 ? -5.299 -7.868 11.974 1.00 85.19 88 GLN A C 1
ATOM 712 O O . GLN A 1 88 ? -6.039 -6.974 11.590 1.00 85.19 88 GLN A O 1
ATOM 717 N N . LYS A 1 89 ? -4.562 -7.725 13.087 1.00 87.25 89 LYS A N 1
ATOM 718 C CA . LYS A 1 89 ? -4.710 -6.544 13.957 1.00 87.25 89 LYS A CA 1
ATOM 719 C C . LYS A 1 89 ? -4.308 -5.253 13.243 1.00 87.25 89 LYS A C 1
ATOM 721 O O . LYS A 1 89 ? -4.952 -4.226 13.420 1.00 87.25 89 LYS A O 1
ATOM 726 N N . SER A 1 90 ? -3.248 -5.301 12.435 1.00 88.50 90 SER A N 1
ATOM 727 C CA . SER A 1 90 ? -2.801 -4.139 11.658 1.00 88.50 90 SER A CA 1
ATOM 728 C C . SER A 1 90 ? -3.865 -3.712 10.654 1.00 88.50 90 SER A C 1
ATOM 730 O O . SER A 1 90 ? -4.120 -2.521 10.502 1.00 88.50 90 SER A O 1
ATOM 732 N N . PHE A 1 91 ? -4.496 -4.690 10.006 1.00 88.69 91 PHE A N 1
ATOM 733 C CA . PHE A 1 91 ? -5.598 -4.473 9.084 1.00 88.69 91 PHE A CA 1
ATOM 734 C C . PHE A 1 91 ? -6.826 -3.895 9.798 1.00 88.69 91 PHE A C 1
ATOM 736 O O . PHE A 1 91 ? -7.342 -2.862 9.380 1.00 88.69 91 PHE A O 1
ATOM 743 N N . ASP A 1 92 ? -7.245 -4.500 10.911 1.00 89.56 92 ASP A N 1
ATOM 744 C CA . ASP A 1 92 ? -8.420 -4.078 11.681 1.00 89.56 92 ASP A CA 1
ATOM 745 C C . ASP A 1 92 ? -8.281 -2.646 12.209 1.00 89.56 92 ASP A C 1
ATOM 747 O O . ASP A 1 92 ? -9.232 -1.869 12.155 1.00 89.56 92 ASP A O 1
ATOM 751 N N . VAL A 1 93 ? -7.091 -2.280 12.700 1.00 91.31 93 VAL A N 1
ATOM 752 C CA . VAL A 1 93 ? -6.799 -0.915 13.160 1.00 91.31 93 VAL A CA 1
ATOM 753 C C . VAL A 1 93 ? -6.775 0.052 11.980 1.00 91.31 93 VAL A C 1
ATOM 755 O O . VAL A 1 93 ? -7.388 1.115 12.054 1.00 91.31 93 VAL A O 1
ATOM 758 N N . LEU A 1 94 ? -6.115 -0.311 10.874 1.00 91.62 94 LEU A N 1
ATOM 759 C CA . LEU A 1 94 ? -6.022 0.550 9.695 1.00 91.62 94 LEU A CA 1
ATOM 760 C C . LEU A 1 94 ? -7.399 0.842 9.084 1.00 91.62 94 LEU A C 1
ATOM 762 O O . LEU A 1 94 ? -7.677 1.981 8.722 1.00 91.62 94 LEU A O 1
ATOM 766 N N . PHE A 1 95 ? -8.265 -0.163 8.985 1.00 91.50 95 PHE A N 1
ATOM 767 C CA . PHE A 1 95 ? -9.595 -0.039 8.387 1.00 91.50 95 PHE A CA 1
ATOM 768 C C . PHE A 1 95 ? -10.703 0.146 9.427 1.00 91.50 95 PHE A C 1
ATOM 770 O O . PHE A 1 95 ? -11.881 -0.028 9.116 1.00 91.50 95 PHE A O 1
ATOM 777 N N . HIS A 1 96 ? -10.366 0.534 10.659 1.00 93.12 96 HIS A N 1
ATOM 778 C CA . HIS A 1 96 ? -11.365 0.732 11.697 1.00 93.12 96 HIS A CA 1
ATOM 779 C C . HIS A 1 96 ? -12.417 1.762 11.263 1.00 93.12 96 HIS A C 1
ATOM 781 O O . HIS A 1 96 ? -12.116 2.928 10.993 1.00 93.12 96 HIS A O 1
ATOM 787 N N . GLY A 1 97 ? -13.675 1.321 11.186 1.00 91.50 9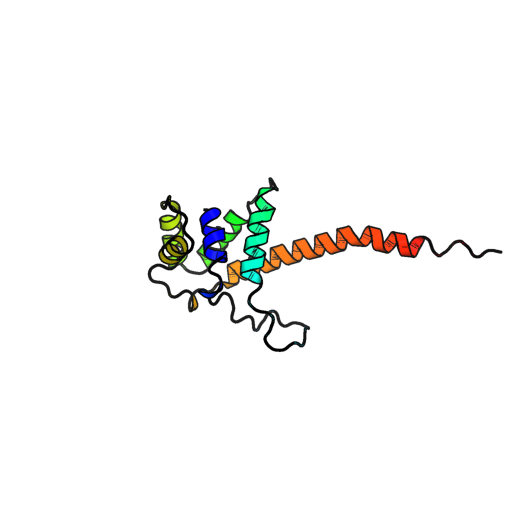7 GLY A N 1
ATOM 788 C CA . GLY A 1 97 ? -14.795 2.149 10.745 1.00 91.50 97 GLY A CA 1
ATOM 789 C C . GLY A 1 97 ? -14.710 2.597 9.281 1.00 91.50 97 GLY A C 1
ATOM 790 O O . GLY A 1 97 ? -15.283 3.638 8.954 1.00 91.50 97 GLY A O 1
ATOM 791 N N . LEU A 1 98 ? -13.995 1.838 8.446 1.00 90.38 98 LEU A N 1
ATOM 792 C CA . LEU A 1 98 ? -13.947 1.936 6.992 1.00 90.38 98 LEU A CA 1
ATOM 793 C C . LEU A 1 98 ? -14.246 0.564 6.384 1.00 90.38 98 LEU A C 1
ATOM 795 O O . LEU A 1 98 ? -13.839 -0.468 6.909 1.00 90.38 98 LEU A O 1
ATOM 799 N N . HIS A 1 99 ? -14.919 0.551 5.237 1.00 87.81 99 HIS A N 1
ATOM 800 C CA . HIS A 1 99 ? -14.973 -0.648 4.407 1.00 87.81 99 HIS A CA 1
ATOM 801 C C . HIS A 1 99 ? -13.817 -0.592 3.402 1.00 87.81 99 HIS A C 1
ATOM 803 O O . HIS A 1 99 ? -13.795 0.342 2.596 1.00 87.81 99 HIS A O 1
ATOM 809 N N . PRO A 1 100 ? -12.883 -1.565 3.399 1.00 83.56 100 PRO A N 1
ATOM 810 C CA . PRO A 1 100 ? -11.722 -1.552 2.504 1.00 83.56 100 PRO A CA 1
ATOM 811 C C . PRO A 1 100 ? -12.088 -1.410 1.022 1.00 83.56 100 PRO A C 1
ATOM 813 O O . PRO A 1 100 ? -11.350 -0.812 0.252 1.00 83.56 100 PRO A O 1
ATOM 816 N N . THR A 1 101 ? -13.258 -1.905 0.616 1.00 81.44 101 THR A N 1
ATOM 817 C CA . THR A 1 101 ? -13.768 -1.816 -0.761 1.00 81.44 101 THR A CA 1
ATOM 818 C C . THR A 1 101 ? -14.144 -0.403 -1.209 1.00 81.44 101 THR A C 1
ATOM 820 O O . THR A 1 101 ? -14.299 -0.181 -2.405 1.00 81.44 101 THR A O 1
ATOM 823 N N . ASN A 1 102 ? -14.318 0.533 -0.274 1.00 84.62 102 ASN A N 1
ATOM 824 C CA . ASN A 1 102 ? -14.735 1.909 -0.557 1.00 84.62 102 ASN A CA 1
ATOM 825 C C . ASN A 1 102 ? -13.551 2.883 -0.594 1.00 84.62 102 ASN A C 1
ATOM 827 O O . ASN A 1 102 ? -13.732 4.056 -0.910 1.00 84.62 102 ASN A O 1
ATOM 831 N N . VAL A 1 103 ? -12.353 2.409 -0.255 1.00 86.19 103 VAL A N 1
ATOM 832 C CA . VAL A 1 103 ? -11.139 3.221 -0.236 1.00 86.19 103 VAL A CA 1
ATOM 833 C C . VAL A 1 103 ? -10.601 3.374 -1.655 1.00 86.19 103 VAL A C 1
ATOM 835 O O . VAL A 1 103 ? -10.430 2.399 -2.388 1.00 86.19 103 VAL A O 1
ATOM 838 N N . ASN A 1 104 ? -10.273 4.607 -2.038 1.00 87.44 104 ASN A N 1
ATOM 839 C CA . ASN A 1 104 ? -9.631 4.880 -3.316 1.00 87.44 104 ASN A CA 1
ATOM 840 C C . ASN A 1 104 ? -8.120 4.626 -3.235 1.00 87.44 104 ASN A C 1
ATOM 842 O O . ASN A 1 104 ? -7.345 5.534 -2.943 1.00 87.44 104 ASN A O 1
ATOM 846 N N . PHE A 1 105 ? -7.687 3.407 -3.555 1.00 86.69 105 PHE A N 1
ATOM 847 C CA . PHE A 1 105 ? -6.266 3.041 -3.557 1.00 86.69 105 PHE A CA 1
ATOM 848 C C . PHE A 1 105 ? 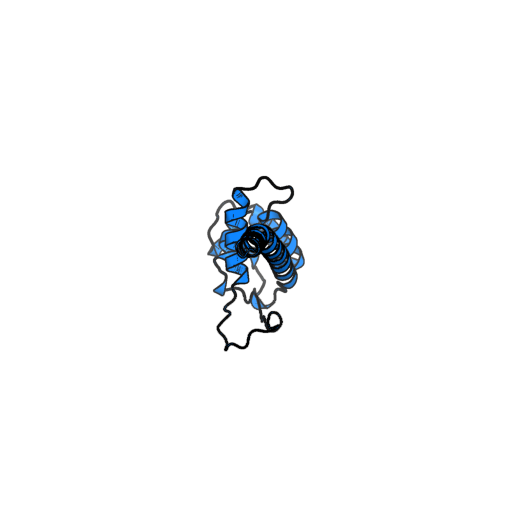-5.461 3.579 -4.754 1.00 86.69 105 PHE A C 1
ATOM 850 O O . PHE A 1 105 ? -4.275 3.267 -4.868 1.00 86.69 105 PHE A O 1
ATOM 857 N N . LYS A 1 106 ? -6.047 4.403 -5.639 1.00 85.50 106 LYS A N 1
ATOM 858 C CA . LYS A 1 106 ? -5.350 4.964 -6.811 1.00 85.50 106 LYS A CA 1
ATOM 859 C C . LYS A 1 106 ? -3.975 5.581 -6.493 1.00 85.50 106 LYS A C 1
ATOM 861 O O . LYS A 1 106 ? -3.044 5.256 -7.222 1.00 85.50 106 LYS A O 1
ATOM 866 N N . PRO A 1 107 ? -3.786 6.379 -5.426 1.00 90.50 107 PRO A N 1
ATOM 867 C CA . PRO A 1 107 ? -2.467 6.928 -5.099 1.00 90.50 107 PRO A CA 1
ATOM 868 C C . PRO A 1 107 ? -1.394 5.856 -4.848 1.00 90.50 107 PRO A C 1
ATOM 870 O O . PRO A 1 107 ? -0.263 5.979 -5.314 1.00 90.50 107 PRO A O 1
ATOM 873 N N . VAL A 1 108 ? -1.749 4.768 -4.156 1.00 89.06 108 VAL A N 1
ATOM 874 C CA . VAL A 1 108 ? -0.838 3.636 -3.896 1.00 89.06 108 VAL A CA 1
ATOM 875 C C . VAL A 1 108 ? -0.532 2.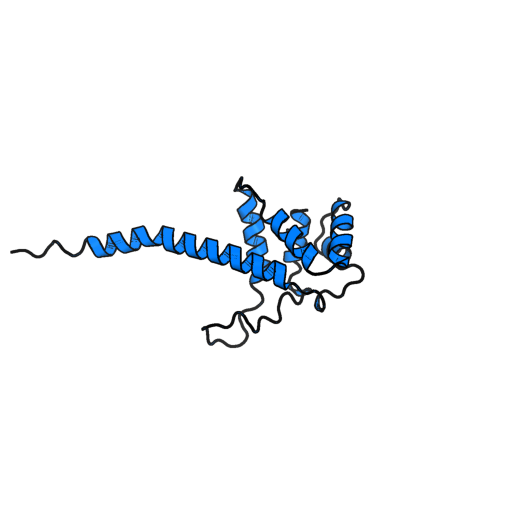872 -5.187 1.00 89.06 108 VAL A C 1
ATOM 877 O O . VAL A 1 108 ? 0.587 2.403 -5.389 1.00 89.06 108 VAL A O 1
ATOM 880 N N . LEU A 1 109 ? -1.512 2.763 -6.081 1.00 85.19 109 LEU A N 1
ATOM 881 C CA . LEU A 1 109 ? -1.344 2.113 -7.379 1.00 85.19 109 LEU A CA 1
ATOM 882 C C . LEU A 1 109 ? -0.464 2.932 -8.324 1.00 85.19 109 LEU A C 1
ATOM 884 O O . LEU A 1 109 ? 0.415 2.361 -8.962 1.00 85.19 109 LEU A O 1
ATOM 888 N N . ASP A 1 110 ? -0.661 4.249 -8.387 1.00 86.00 110 ASP A N 1
ATOM 889 C CA . ASP A 1 110 ? 0.163 5.153 -9.194 1.00 86.00 110 ASP A CA 1
ATOM 890 C C . ASP A 1 110 ? 1.626 5.107 -8.721 1.00 86.00 110 ASP A C 1
ATOM 892 O O . ASP A 1 110 ? 2.536 4.976 -9.538 1.00 86.00 110 ASP A O 1
ATOM 896 N N . MET A 1 111 ? 1.845 5.080 -7.401 1.00 88.94 111 MET A N 1
ATOM 897 C CA . MET A 1 111 ? 3.166 4.852 -6.807 1.00 88.94 111 MET A CA 1
ATOM 898 C C . MET A 1 111 ? 3.776 3.514 -7.247 1.00 88.94 111 MET A C 1
ATOM 900 O O . MET A 1 111 ? 4.953 3.446 -7.594 1.00 88.94 111 MET A O 1
ATOM 904 N N . ALA A 1 112 ? 2.993 2.432 -7.245 1.00 85.62 112 ALA A N 1
ATOM 905 C CA . ALA A 1 112 ? 3.474 1.127 -7.690 1.00 85.62 112 ALA A CA 1
ATOM 906 C C . ALA A 1 112 ? 3.879 1.149 -9.174 1.00 85.62 112 ALA A C 1
ATOM 908 O O . ALA A 1 112 ? 4.940 0.640 -9.532 1.00 85.62 112 ALA A O 1
ATOM 909 N N . VAL A 1 113 ? 3.064 1.776 -10.029 1.00 84.56 113 VAL A N 1
ATOM 910 C CA . VAL A 1 113 ? 3.350 1.953 -11.462 1.00 84.56 113 VAL A CA 1
ATOM 911 C C . VAL A 1 113 ? 4.644 2.738 -11.673 1.00 84.56 113 VAL A C 1
ATOM 913 O O . VAL A 1 113 ? 5.453 2.345 -12.514 1.00 84.56 113 VAL A O 1
ATOM 916 N N . GLU A 1 114 ? 4.873 3.803 -10.907 1.00 87.38 114 GLU A N 1
ATOM 917 C CA . GLU A 1 114 ? 6.110 4.588 -10.951 1.00 87.38 114 GLU A CA 1
ATOM 918 C C . GLU A 1 114 ? 7.334 3.715 -10.633 1.00 87.38 114 GLU A C 1
ATOM 920 O O . GLU A 1 114 ? 8.260 3.623 -11.445 1.00 87.38 114 GLU A O 1
ATOM 925 N N . TYR A 1 115 ? 7.307 2.982 -9.515 1.00 86.12 115 TYR A N 1
ATOM 926 C CA . TYR A 1 115 ? 8.405 2.085 -9.144 1.00 86.12 115 TYR A CA 1
ATOM 927 C C . TYR A 1 115 ? 8.654 0.990 -10.188 1.00 86.12 115 TYR A C 1
ATOM 929 O O . TYR A 1 115 ? 9.805 0.745 -10.553 1.00 86.12 115 TYR A O 1
ATOM 937 N N . PHE A 1 116 ? 7.605 0.353 -10.718 1.00 83.69 116 PHE A N 1
ATOM 938 C CA . PHE A 1 116 ? 7.775 -0.675 -11.751 1.00 83.69 116 PHE A CA 1
ATOM 939 C C . PHE A 1 116 ? 8.272 -0.105 -13.073 1.00 83.69 116 PHE A C 1
ATOM 941 O O . PHE A 1 116 ? 9.056 -0.763 -13.754 1.00 83.69 116 PHE A O 1
ATOM 948 N N . THR A 1 117 ? 7.880 1.119 -13.424 1.00 83.12 117 THR A N 1
ATOM 949 C CA . THR A 1 117 ? 8.395 1.799 -14.615 1.00 83.12 117 THR A CA 1
ATOM 950 C C . THR A 1 117 ? 9.892 2.049 -14.472 1.00 83.12 117 THR A C 1
ATOM 952 O O . THR A 1 117 ? 10.657 1.703 -15.371 1.00 83.12 117 THR A O 1
ATOM 955 N N . HIS A 1 118 ? 10.340 2.568 -13.326 1.00 82.31 118 HIS A N 1
ATOM 956 C CA . HIS A 1 118 ? 11.765 2.787 -13.075 1.00 82.31 118 HIS A CA 1
ATOM 957 C C . HIS A 1 118 ? 12.568 1.483 -13.049 1.00 82.31 118 HIS A C 1
ATOM 959 O O . HIS A 1 118 ? 13.637 1.423 -13.657 1.00 82.31 118 HIS A O 1
ATOM 965 N N . LEU A 1 119 ? 12.042 0.424 -12.427 1.00 80.56 119 LEU A N 1
ATOM 966 C CA . LEU A 1 119 ? 12.669 -0.901 -12.444 1.00 80.56 119 LEU A CA 1
ATOM 967 C C . LEU A 1 119 ? 12.754 -1.479 -13.861 1.00 80.56 119 LEU A C 1
ATOM 969 O O . LEU A 1 119 ? 13.801 -1.990 -14.252 1.00 80.56 119 LEU A O 1
ATOM 973 N N . GLY A 1 120 ? 11.683 -1.364 -14.648 1.00 80.06 120 GLY A N 1
ATOM 974 C CA . GLY A 1 120 ? 11.653 -1.813 -16.037 1.00 80.06 120 GLY A CA 1
ATOM 975 C C . GLY A 1 120 ? 12.663 -1.068 -16.909 1.00 80.06 120 GLY A C 1
ATOM 976 O O . GLY A 1 120 ? 13.428 -1.699 -17.636 1.00 80.06 120 GLY A O 1
ATOM 977 N N . VAL A 1 121 ? 12.728 0.263 -16.794 1.00 76.50 121 VAL A N 1
ATOM 978 C CA . VAL A 1 121 ? 13.719 1.091 -17.501 1.00 76.50 121 VAL A CA 1
ATOM 979 C C . VAL A 1 121 ? 15.140 0.710 -17.090 1.00 76.50 121 VAL A C 1
ATOM 981 O O . VAL A 1 121 ? 15.984 0.504 -17.961 1.00 76.50 121 VAL A O 1
ATOM 984 N N . ALA A 1 122 ? 15.408 0.552 -15.791 1.00 78.19 122 ALA A N 1
ATOM 985 C CA . ALA A 1 122 ? 16.714 0.114 -15.305 1.00 78.19 122 ALA A CA 1
ATOM 986 C C . ALA A 1 122 ? 17.093 -1.259 -15.878 1.00 78.19 122 ALA A C 1
ATOM 988 O O . ALA A 1 122 ? 18.209 -1.437 -16.354 1.00 78.19 122 ALA A O 1
ATOM 989 N N . PHE A 1 123 ? 16.158 -2.209 -15.913 1.00 76.06 123 PHE A N 1
ATOM 990 C CA . PHE A 1 123 ? 16.387 -3.541 -16.470 1.00 76.06 123 PHE A CA 1
ATOM 991 C C . PHE A 1 123 ? 16.691 -3.501 -17.976 1.00 76.06 123 PHE A C 1
ATOM 993 O O . PHE A 1 123 ? 17.647 -4.127 -18.431 1.00 76.06 123 PHE A O 1
ATOM 1000 N N . VAL A 1 124 ? 15.942 -2.709 -18.751 1.00 78.00 124 VAL A N 1
ATOM 1001 C CA . VAL A 1 124 ? 16.191 -2.514 -20.192 1.00 78.00 124 VAL A CA 1
ATOM 1002 C C . VAL A 1 124 ? 17.561 -1.881 -20.436 1.00 78.00 124 VAL A C 1
ATOM 1004 O O . VAL A 1 124 ? 18.290 -2.322 -21.327 1.00 78.00 124 VAL A O 1
ATOM 1007 N N . LEU A 1 125 ? 17.938 -0.876 -19.643 1.00 73.31 125 LEU A N 1
ATOM 1008 C CA . LEU A 1 125 ? 19.235 -0.208 -19.754 1.00 73.31 125 LEU A CA 1
ATOM 1009 C C . LEU A 1 125 ? 20.398 -1.102 -19.313 1.00 73.31 125 LEU A C 1
ATOM 1011 O O . LEU A 1 125 ? 21.453 -1.044 -19.932 1.00 73.31 125 LEU A O 1
A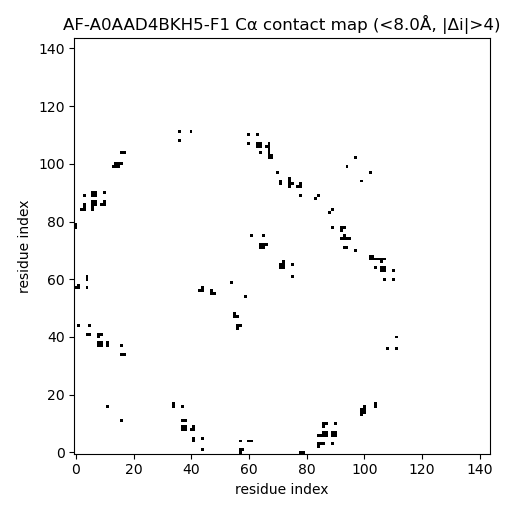TOM 1015 N N . LEU A 1 126 ? 20.220 -1.945 -18.295 1.00 71.06 126 LEU A N 1
ATOM 1016 C CA . LEU A 1 126 ? 21.248 -2.875 -17.814 1.00 71.06 126 LEU A CA 1
ATOM 1017 C C . LEU A 1 126 ? 21.461 -4.065 -18.760 1.00 71.06 126 LEU A C 1
ATOM 1019 O O . LEU A 1 126 ? 22.582 -4.554 -18.885 1.00 71.06 126 LEU A O 1
ATOM 1023 N N . LEU A 1 127 ? 20.416 -4.516 -19.459 1.00 63.47 127 LEU A N 1
ATOM 1024 C CA . LEU A 1 127 ? 20.515 -5.607 -20.434 1.00 63.47 127 LEU A CA 1
ATOM 1025 C C . LEU A 1 127 ? 20.886 -5.141 -21.850 1.00 63.47 127 LEU A C 1
ATOM 1027 O O . LEU A 1 127 ? 21.467 -5.911 -22.615 1.00 63.47 127 LEU A O 1
ATOM 1031 N N . SER A 1 128 ? 20.611 -3.885 -22.208 1.00 59.12 128 SER A N 1
ATOM 1032 C CA . SER A 1 128 ? 20.978 -3.321 -23.516 1.00 59.12 128 SER A CA 1
ATOM 1033 C C . SER A 1 128 ? 22.479 -3.343 -23.858 1.00 59.12 128 SER A C 1
ATOM 1035 O O . SER A 1 128 ? 22.786 -3.627 -25.019 1.00 59.12 128 SER A O 1
ATOM 1037 N N . PRO A 1 129 ? 23.446 -3.125 -22.937 1.00 54.56 129 PRO A N 1
ATOM 1038 C CA . PRO A 1 129 ? 24.861 -3.237 -23.290 1.00 54.56 129 PRO A CA 1
ATOM 1039 C C . PRO A 1 129 ? 25.271 -4.667 -23.677 1.00 54.56 129 PRO A C 1
ATOM 1041 O O . PRO A 1 129 ? 26.201 -4.828 -24.461 1.00 54.56 129 PRO A O 1
ATOM 1044 N N . TYR A 1 130 ? 24.552 -5.705 -23.230 1.00 50.81 130 TYR A N 1
ATOM 1045 C CA . TYR A 1 130 ? 24.800 -7.084 -23.674 1.00 50.81 130 TYR A CA 1
ATOM 1046 C C . TYR A 1 130 ? 24.166 -7.412 -25.034 1.00 50.81 130 TYR A C 1
ATOM 1048 O O . TYR A 1 130 ? 24.716 -8.223 -25.780 1.00 50.81 130 TYR A O 1
ATOM 1056 N N . TYR A 1 131 ? 23.069 -6.747 -25.407 1.00 46.94 131 TYR A N 1
ATOM 1057 C CA . TYR A 1 131 ? 22.451 -6.925 -26.728 1.00 46.94 131 TYR A CA 1
ATOM 1058 C C . TYR A 1 131 ? 23.228 -6.233 -27.859 1.00 46.94 131 TYR A C 1
ATOM 1060 O O . TYR A 1 131 ? 23.263 -6.752 -28.975 1.00 46.94 131 TYR A O 1
ATOM 1068 N N . TYR A 1 132 ? 23.915 -5.118 -27.586 1.00 46.81 132 TYR A N 1
ATOM 1069 C CA . TYR A 1 132 ? 24.741 -4.444 -28.599 1.00 46.81 132 TYR A CA 1
ATOM 1070 C C . TYR A 1 132 ? 26.092 -5.132 -28.854 1.00 46.81 132 TYR A C 1
ATOM 1072 O O . TYR A 1 132 ? 26.586 -5.106 -29.981 1.00 46.81 132 TYR A O 1
ATOM 1080 N N . VAL A 1 133 ? 26.676 -5.810 -27.860 1.00 48.47 133 VAL A N 1
ATOM 1081 C CA . VAL A 1 133 ? 27.960 -6.515 -28.042 1.00 48.47 133 VAL A CA 1
ATOM 1082 C C . VAL A 1 133 ? 27.794 -7.826 -28.828 1.00 48.47 133 VAL A C 1
ATOM 1084 O O . VAL A 1 133 ? 28.692 -8.196 -29.582 1.00 48.47 133 VAL A O 1
ATOM 1087 N N . GLN A 1 134 ? 26.636 -8.496 -28.767 1.00 44.38 134 GLN A N 1
ATOM 1088 C CA . GLN A 1 134 ? 26.405 -9.698 -29.585 1.00 44.38 134 GLN A CA 1
ATOM 1089 C C . GLN A 1 134 ? 26.088 -9.415 -31.062 1.00 44.38 134 GLN A C 1
ATOM 1091 O O . GLN A 1 134 ? 26.364 -10.273 -31.899 1.00 44.38 134 GLN A O 1
ATOM 1096 N N . GLN A 1 135 ? 25.576 -8.231 -31.415 1.00 45.38 135 GLN A N 1
ATOM 1097 C CA . GLN A 1 135 ? 25.382 -7.857 -32.826 1.00 45.38 135 GLN A CA 1
ATOM 1098 C C . GLN A 1 135 ? 26.609 -7.170 -33.451 1.00 45.38 135 GLN A C 1
ATOM 1100 O O . GLN A 1 135 ? 26.755 -7.184 -34.671 1.00 45.38 135 GLN A O 1
ATOM 1105 N N . GLY A 1 136 ? 27.532 -6.642 -32.639 1.00 42.75 136 GLY A N 1
ATOM 1106 C CA . GLY A 1 136 ? 28.772 -6.012 -33.112 1.00 42.75 136 GLY A CA 1
ATOM 1107 C C . GLY A 1 136 ? 29.919 -6.970 -33.468 1.00 42.75 136 GLY A C 1
ATOM 1108 O O . GLY A 1 136 ? 30.841 -6.560 -34.165 1.00 42.75 136 GLY A O 1
ATOM 1109 N N . CYS A 1 137 ? 29.882 -8.240 -33.042 1.00 42.94 137 CYS A N 1
ATOM 1110 C CA . CYS A 1 137 ? 30.973 -9.201 -33.288 1.00 42.94 137 CYS A CA 1
ATOM 1111 C C . CYS A 1 137 ? 30.784 -10.124 -34.508 1.00 42.94 137 CYS A C 1
ATOM 1113 O O . CYS A 1 137 ? 31.674 -10.923 -34.791 1.00 42.94 137 CYS A O 1
ATOM 1115 N N . TYR A 1 138 ? 29.679 -10.024 -35.257 1.00 44.59 138 TYR A N 1
ATOM 1116 C CA . TYR A 1 138 ? 29.447 -10.861 -36.449 1.00 44.59 138 TYR A CA 1
ATOM 1117 C C . TYR A 1 138 ? 29.777 -10.189 -37.789 1.00 44.59 138 TYR A C 1
ATOM 1119 O O . TYR A 1 138 ? 29.681 -10.835 -38.829 1.00 44.59 138 TYR A O 1
ATOM 1127 N N . ILE A 1 139 ? 30.220 -8.928 -37.794 1.00 49.06 139 ILE A N 1
ATOM 1128 C CA . ILE A 1 139 ? 30.559 -8.206 -39.030 1.00 49.06 139 ILE A CA 1
ATOM 1129 C C . ILE A 1 139 ? 32.056 -7.883 -39.058 1.00 49.06 139 ILE A C 1
ATOM 1131 O O . ILE A 1 139 ? 32.422 -6.716 -39.062 1.00 49.06 139 ILE A O 1
ATOM 1135 N N . GLN A 1 140 ? 32.937 -8.894 -39.037 1.00 49.84 140 GLN A N 1
ATOM 1136 C CA . GLN A 1 140 ? 34.316 -8.724 -39.546 1.00 49.84 140 GLN A CA 1
ATOM 1137 C C . GLN A 1 140 ? 35.109 -10.019 -39.825 1.00 49.84 140 GLN A C 1
ATOM 1139 O O . GLN A 1 140 ? 36.335 -10.005 -39.838 1.00 49.84 140 GLN A O 1
ATOM 1144 N N . LEU A 1 141 ? 34.441 -11.141 -40.120 1.00 49.81 141 LEU A N 1
ATOM 1145 C CA . LEU A 1 141 ? 35.114 -12.360 -40.601 1.00 49.81 141 LEU A CA 1
ATOM 1146 C C . LEU A 1 141 ? 34.503 -12.885 -41.904 1.00 49.81 141 LEU A C 1
ATOM 1148 O O . LEU A 1 141 ? 34.174 -14.059 -42.013 1.00 49.81 141 LEU A O 1
ATOM 1152 N N . GLN A 1 142 ? 34.371 -12.024 -42.912 1.00 45.22 142 GLN A N 1
ATOM 1153 C CA . GLN A 1 142 ? 34.417 -12.454 -44.312 1.00 45.22 142 GLN A CA 1
ATOM 1154 C C . GLN A 1 142 ? 35.240 -11.427 -45.092 1.00 45.22 142 GLN A C 1
ATOM 1156 O O . GLN A 1 142 ? 34.903 -10.245 -45.104 1.00 45.22 142 GLN A O 1
ATOM 1161 N N . GLY A 1 143 ? 36.368 -11.901 -45.629 1.00 45.34 143 GLY A N 1
ATOM 1162 C CA . GLY A 1 143 ? 37.372 -11.130 -46.364 1.00 45.34 143 GLY A CA 1
ATOM 1163 C C . GLY A 1 143 ? 36.865 -10.550 -47.686 1.00 45.34 143 GLY A C 1
ATOM 1164 O O . GLY A 1 143 ? 35.666 -10.582 -47.976 1.00 45.34 143 GLY A O 1
ATOM 1165 N N . PRO A 1 144 ? 37.779 -10.005 -48.494 1.00 43.03 144 PRO A N 1
ATOM 1166 C CA . PRO A 1 144 ? 38.748 -10.857 -49.196 1.00 43.03 144 PRO A CA 1
ATOM 1167 C C . PRO A 1 144 ? 40.211 -10.699 -48.764 1.00 43.03 144 PRO A C 1
ATOM 1169 O O . PRO A 1 144 ? 40.599 -9.596 -48.322 1.00 43.03 144 PRO A O 1
#

Secondary structure (DSSP, 8-state):
-HHHHHHHHHTGGGS------SS-SS---SS----HHHHHHHHHHHHHTT---SS-HHHHHHHHHTTT-HHHHHHHHHHHT-----HHHHHHHHTTTS-GGGS--HHHHHHHHHHHHHHHHHHHHHHHHHHHHHHHSSSS----

Mean predicted aligned error: 11.44 Å

Nearest PDB structures (foldseek):
  6ckv-assembly1_A  TM=2.797E-01  e=2.613E+00  Homo sapiens

Solvent-accessible surface area (backbone atoms only — not comparable to full-atom values): 8654 Å² total; per-residue (Å²): 107,56,69,44,53,46,28,42,34,68,49,42,90,73,36,56,75,61,88,66,77,76,86,66,82,89,71,96,68,82,93,67,85,60,82,55,61,44,57,50,51,39,50,50,40,62,60,42,74,82,52,97,64,98,70,56,55,52,60,54,50,54,58,27,48,36,74,33,36,76,65,36,40,53,22,49,58,57,52,67,73,53,88,71,81,44,38,66,59,41,38,52,46,42,39,60,98,52,62,57,70,76,49,49,46,59,53,48,50,54,51,50,52,51,54,50,50,53,51,51,51,50,50,53,61,68,48,45,66,61,59,54,55,67,66,64,71,75,78,80,86,76,83,134

pLDDT: mean 74.66, std 17.47, range [41.38, 94.31]

Sequence (144 aa):
MERHALAILEQNDLCNWLDTKQIQASGKQDGKFQVVTPKLLYFLIVESQGFSGEVPVPDHFWKQLRTCDEKLKENIESLKQENFVSAQKSFDVLFHGLHPTNVNFKPVLDMAVEYFTHLGVAFVLLLSPYYYVQQGCYIQLQGP